Protein AF-A0A7J6UMV6-F1 (afdb_monomer_lite)

Organism: Perkinsus olseni (NCBI:txid32597)

Structure (mmCIF, N/CA/C/O backbone):
data_AF-A0A7J6UMV6-F1
#
_entry.id   AF-A0A7J6UMV6-F1
#
loop_
_atom_site.group_PDB
_atom_site.id
_atom_site.type_symbol
_atom_site.label_atom_id
_atom_site.label_alt_id
_atom_site.label_comp_id
_atom_site.label_asym_id
_atom_site.label_entity_id
_atom_site.label_seq_id
_atom_site.pdbx_PDB_ins_code
_atom_site.Cartn_x
_atom_site.Cartn_y
_atom_site.Cartn_z
_atom_site.occupancy
_atom_site.B_iso_or_equiv
_atom_site.auth_seq_id
_atom_site.auth_comp_id
_atom_site.auth_asym_id
_atom_site.auth_atom_id
_atom_site.pdbx_PDB_model_num
ATOM 1 N N . MET A 1 1 ? -22.355 -47.794 -8.811 1.00 40.78 1 MET A N 1
ATOM 2 C CA . MET A 1 1 ? -22.024 -46.741 -9.796 1.00 40.78 1 MET A CA 1
ATOM 3 C C . MET A 1 1 ? -21.455 -45.574 -9.012 1.00 40.78 1 MET A C 1
ATOM 5 O O . MET A 1 1 ? -22.206 -44.728 -8.553 1.00 40.78 1 MET A O 1
ATOM 9 N N . GLU A 1 2 ? -20.152 -45.614 -8.747 1.00 37.78 2 GLU A N 1
ATOM 10 C CA . GLU A 1 2 ? -19.447 -44.562 -8.011 1.00 37.78 2 GLU A CA 1
ATOM 11 C C . GLU A 1 2 ? -19.048 -43.451 -8.983 1.00 37.78 2 GLU A C 1
ATOM 13 O O . GLU A 1 2 ? -18.365 -43.684 -9.980 1.00 37.78 2 GLU A O 1
ATOM 18 N N . SER A 1 3 ? -19.522 -42.239 -8.708 1.00 43.94 3 SER A N 1
ATOM 19 C CA . SER A 1 3 ? -19.130 -41.023 -9.408 1.00 43.94 3 SER A CA 1
ATOM 20 C C . SER A 1 3 ? -17.757 -40.576 -8.905 1.00 43.94 3 SER A C 1
ATOM 22 O O . SER A 1 3 ? -17.639 -40.011 -7.817 1.00 43.94 3 SER A O 1
ATOM 24 N N . VAL A 1 4 ? -16.719 -40.835 -9.697 1.00 52.81 4 VAL A N 1
ATOM 25 C CA . VAL A 1 4 ? -15.360 -40.340 -9.458 1.00 52.81 4 VAL A CA 1
ATOM 26 C C . VAL A 1 4 ? -15.362 -38.818 -9.625 1.00 52.81 4 VAL A C 1
ATOM 28 O O . VAL A 1 4 ? -15.552 -38.311 -10.730 1.00 52.81 4 VAL A O 1
ATOM 31 N N . GLN A 1 5 ? -15.184 -38.079 -8.528 1.00 55.66 5 GLN A N 1
ATOM 32 C CA . GLN A 1 5 ? -14.974 -36.633 -8.584 1.00 55.66 5 GLN A CA 1
ATOM 33 C C . GLN A 1 5 ? -13.549 -36.329 -9.075 1.00 55.66 5 GLN A C 1
ATOM 35 O O . GLN A 1 5 ? -12.598 -36.908 -8.545 1.00 55.66 5 GLN A O 1
ATOM 40 N N . PRO A 1 6 ? -13.362 -35.433 -10.061 1.00 46.91 6 PRO A N 1
ATOM 41 C CA . PRO A 1 6 ? -12.033 -35.049 -10.507 1.00 46.91 6 PRO A CA 1
ATOM 42 C C . PRO A 1 6 ? -11.342 -34.172 -9.457 1.00 46.91 6 PRO A C 1
ATOM 44 O O . PRO A 1 6 ? -11.855 -33.144 -9.017 1.00 46.91 6 PRO A O 1
ATOM 47 N N . SER A 1 7 ? -10.151 -34.613 -9.070 1.00 47.59 7 SER A N 1
ATOM 48 C CA . SER A 1 7 ? -9.248 -34.017 -8.094 1.00 47.59 7 SER A CA 1
ATOM 49 C C . SER A 1 7 ? -8.928 -32.553 -8.423 1.00 47.59 7 SER A C 1
ATOM 51 O O . SER A 1 7 ? -8.510 -32.225 -9.534 1.00 47.59 7 SER A O 1
ATOM 53 N N . ALA A 1 8 ? -9.022 -31.680 -7.417 1.00 49.22 8 ALA A N 1
ATOM 54 C CA . ALA A 1 8 ? -8.750 -30.236 -7.480 1.00 49.22 8 ALA A CA 1
ATOM 55 C C . ALA A 1 8 ? -7.329 -29.842 -7.958 1.00 49.22 8 ALA A C 1
ATOM 57 O O . ALA A 1 8 ? -7.041 -28.665 -8.170 1.00 49.22 8 ALA A O 1
ATOM 58 N N . VAL A 1 9 ? -6.441 -30.815 -8.165 1.00 48.72 9 VAL A N 1
ATOM 59 C CA . VAL A 1 9 ? -5.042 -30.615 -8.571 1.00 48.72 9 VAL A CA 1
ATOM 60 C C . VAL A 1 9 ? -4.922 -30.131 -10.026 1.00 48.72 9 VAL A C 1
ATOM 62 O O . VAL A 1 9 ? -3.974 -29.429 -10.363 1.00 48.72 9 VAL A O 1
ATOM 65 N N . THR A 1 10 ? -5.900 -30.416 -10.891 1.00 44.38 10 T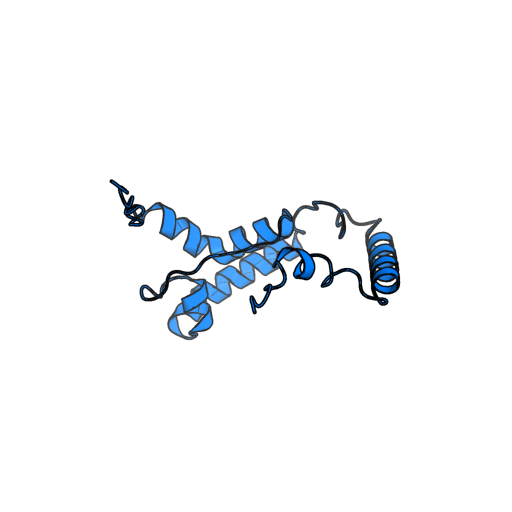HR A N 1
ATOM 66 C CA . THR A 1 10 ? -5.834 -30.048 -12.321 1.00 44.38 10 THR A CA 1
ATOM 67 C C . THR A 1 10 ? -6.254 -28.599 -12.610 1.00 44.38 10 THR A C 1
ATOM 69 O O . THR A 1 10 ? -5.912 -28.056 -13.657 1.00 44.38 10 THR A O 1
ATOM 72 N N . VAL A 1 11 ? -6.951 -27.923 -11.692 1.00 45.16 11 VAL A N 1
ATOM 73 C CA . VAL A 1 11 ? -7.468 -26.560 -11.940 1.00 45.16 11 VAL A CA 1
ATOM 74 C C . VAL A 1 11 ? -6.388 -25.485 -11.738 1.00 45.16 11 VAL A C 1
ATOM 76 O O . VAL A 1 11 ? -6.470 -24.396 -12.303 1.00 45.16 11 VAL A O 1
ATOM 79 N N . LEU A 1 12 ? -5.324 -25.800 -10.992 1.00 45.97 12 LEU A N 1
ATOM 80 C CA . LEU A 1 12 ? -4.280 -24.837 -10.629 1.00 45.97 12 LEU A CA 1
ATOM 81 C C . LEU A 1 12 ? -3.216 -24.620 -11.722 1.00 45.97 12 LEU A C 1
ATOM 83 O O . LEU A 1 12 ? -2.579 -23.570 -11.742 1.00 45.97 12 LEU A O 1
ATOM 87 N N . SER A 1 13 ? -3.045 -25.553 -12.665 1.00 45.31 13 SER A N 1
ATOM 88 C CA . SER A 1 13 ? -2.047 -25.430 -13.744 1.00 45.31 13 SER A CA 1
ATOM 89 C C . SER A 1 13 ? -2.556 -24.705 -14.999 1.00 45.31 13 SER A C 1
ATOM 91 O O . SER A 1 13 ? -1.752 -24.255 -15.816 1.00 45.31 13 SER A O 1
ATOM 93 N N . LEU A 1 14 ? -3.875 -24.535 -15.159 1.00 48.09 14 LEU A N 1
ATOM 94 C CA . LEU A 1 14 ? -4.483 -24.083 -16.421 1.00 48.09 14 LEU A CA 1
ATOM 95 C C . L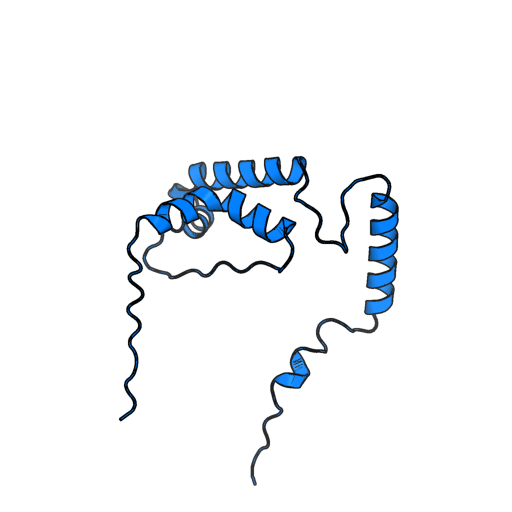EU A 1 14 ? -4.897 -22.603 -16.465 1.00 48.09 14 LEU A C 1
ATOM 97 O O . LEU A 1 14 ? -5.150 -22.081 -17.548 1.00 48.09 14 LEU A O 1
ATOM 101 N N . LEU A 1 15 ? -4.907 -21.883 -15.341 1.00 55.06 15 LEU A N 1
ATOM 102 C CA . LEU A 1 15 ? -5.269 -20.453 -15.331 1.00 55.06 15 LEU A CA 1
ATOM 103 C C . LEU A 1 15 ? -4.151 -19.529 -15.863 1.00 55.06 15 LEU A C 1
ATOM 105 O O . LEU A 1 15 ? -4.403 -18.366 -16.181 1.00 55.06 15 LEU A O 1
ATOM 109 N N . GLY A 1 16 ? -2.920 -20.039 -16.007 1.00 53.81 16 GLY A N 1
ATOM 110 C CA . GLY A 1 16 ? -1.748 -19.262 -16.434 1.00 53.81 16 GLY A CA 1
ATOM 111 C C . GLY A 1 16 ? -1.274 -19.505 -17.872 1.00 53.81 16 GLY A C 1
ATOM 112 O O . GLY A 1 16 ? -0.807 -18.566 -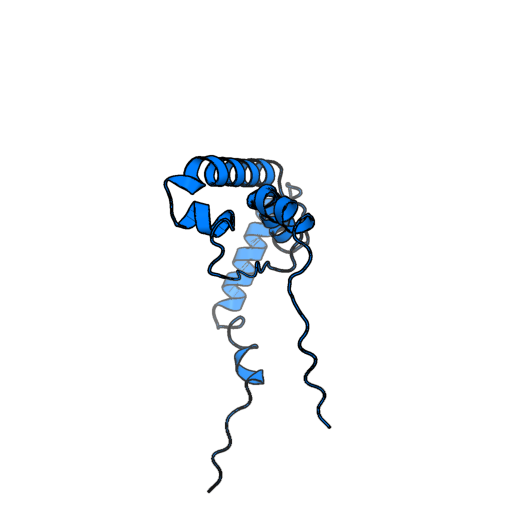18.515 1.00 53.81 16 GLY A O 1
ATOM 113 N N . PHE A 1 17 ? -1.427 -20.716 -18.413 1.00 56.84 17 PHE A N 1
ATOM 114 C CA . PHE A 1 17 ? -0.818 -21.147 -19.683 1.00 56.84 17 PHE A CA 1
ATOM 115 C C . PHE A 1 17 ? -1.850 -21.307 -20.814 1.00 56.84 17 PHE A C 1
ATOM 117 O O . PHE A 1 17 ? -2.031 -22.381 -21.377 1.00 56.84 17 PHE A O 1
ATOM 124 N N . GLY A 1 18 ? -2.554 -20.225 -21.152 1.00 68.94 18 GLY A N 1
ATOM 125 C CA . GLY A 1 18 ? -3.391 -20.176 -22.360 1.00 68.94 18 GLY A CA 1
ATOM 126 C C . GLY A 1 18 ? -2.571 -19.931 -23.641 1.00 68.94 18 GLY A C 1
ATOM 127 O O . GLY A 1 18 ? -1.401 -19.565 -23.556 1.00 68.94 18 GLY A O 1
ATOM 128 N N . PRO A 1 19 ? -3.173 -20.017 -24.842 1.00 70.25 19 PRO A N 1
ATOM 129 C CA . PRO A 1 19 ? -2.502 -19.702 -26.115 1.00 70.25 19 PRO A CA 1
ATOM 130 C C . PRO A 1 19 ? -1.989 -18.249 -26.209 1.00 70.25 19 PRO A C 1
ATOM 132 O O . PRO A 1 19 ? -1.121 -17.939 -27.019 1.00 70.25 19 PRO A O 1
ATOM 135 N N . SER A 1 20 ? -2.469 -17.355 -25.340 1.00 68.12 20 SER A N 1
ATOM 136 C CA . SER A 1 20 ? -1.966 -15.985 -25.176 1.00 68.12 20 SER A CA 1
ATOM 137 C C . SER A 1 20 ? -0.744 -15.870 -24.251 1.00 68.12 20 SER A C 1
ATOM 139 O O . SER A 1 20 ? -0.188 -14.783 -24.103 1.00 68.12 20 SER A O 1
ATOM 141 N N . PHE A 1 21 ? -0.303 -16.960 -23.615 1.00 71.75 21 PHE A N 1
ATOM 142 C CA . PHE A 1 21 ? 0.864 -16.992 -22.732 1.00 71.75 21 PHE A CA 1
ATOM 143 C C . PHE A 1 21 ? 2.159 -16.518 -23.410 1.00 71.75 21 PHE A C 1
ATOM 145 O O . PHE A 1 21 ? 2.754 -15.582 -22.876 1.00 71.75 21 PHE A O 1
ATOM 152 N N . PRO A 1 22 ? 2.578 -17.043 -24.581 1.00 77.38 22 PRO A N 1
ATOM 153 C CA . PRO A 1 22 ? 3.794 -16.564 -25.241 1.00 77.38 22 PRO A CA 1
ATOM 154 C C . PRO A 1 22 ? 3.701 -15.083 -25.633 1.00 77.38 22 PRO A C 1
ATOM 156 O O . PRO A 1 22 ? 4.665 -14.345 -25.465 1.00 77.38 22 PRO A O 1
ATOM 159 N N . VAL A 1 23 ? 2.525 -14.606 -26.056 1.00 79.56 23 VAL A N 1
ATOM 160 C CA . VAL A 1 23 ? 2.312 -13.187 -26.395 1.00 79.56 23 VAL A CA 1
ATOM 161 C C . VAL A 1 23 ? 2.445 -12.289 -25.160 1.00 79.56 23 VAL A C 1
ATOM 163 O O . VAL A 1 23 ? 3.068 -11.230 -25.225 1.00 79.56 23 VAL A O 1
ATOM 166 N N . ARG A 1 24 ? 1.896 -12.708 -24.013 1.00 73.19 24 ARG A N 1
ATOM 167 C CA . ARG A 1 24 ? 2.056 -11.988 -22.738 1.00 73.19 24 ARG A CA 1
ATOM 168 C C . ARG A 1 24 ? 3.499 -12.019 -22.249 1.00 73.19 24 ARG A C 1
ATOM 170 O O . ARG A 1 24 ? 3.973 -10.999 -21.769 1.00 73.19 24 ARG A O 1
ATOM 177 N N . LEU A 1 25 ? 4.186 -13.148 -22.404 1.00 76.44 25 LEU A N 1
ATOM 178 C CA . LEU A 1 25 ? 5.581 -13.302 -22.007 1.00 76.44 25 LEU A CA 1
ATOM 179 C C . LEU A 1 25 ? 6.479 -12.369 -22.822 1.00 76.44 25 LEU A C 1
ATOM 181 O O . LEU A 1 25 ? 7.201 -11.582 -22.228 1.00 76.44 25 LEU A O 1
ATOM 185 N N . VAL A 1 26 ? 6.334 -12.347 -24.151 1.00 78.94 26 VAL A N 1
ATOM 186 C CA . VAL A 1 26 ? 7.069 -11.416 -25.024 1.00 78.94 26 VAL A CA 1
ATOM 187 C C . VAL A 1 26 ? 6.743 -9.959 -24.686 1.00 78.94 26 VAL A C 1
ATOM 189 O O . VAL A 1 26 ? 7.652 -9.147 -24.547 1.00 78.94 26 VAL A O 1
ATOM 192 N N . LYS A 1 27 ? 5.465 -9.612 -24.485 1.00 77.88 27 LYS A N 1
ATOM 193 C CA . LYS A 1 27 ? 5.067 -8.244 -24.111 1.00 77.88 27 LYS A CA 1
ATOM 194 C C . LYS A 1 27 ? 5.657 -7.813 -22.764 1.00 77.88 27 LYS A C 1
ATOM 196 O O . LYS A 1 27 ? 6.055 -6.661 -22.621 1.00 77.88 27 LYS A O 1
ATOM 201 N N . CYS A 1 28 ? 5.713 -8.714 -21.787 1.00 70.06 28 CYS A N 1
ATOM 202 C CA . CYS A 1 28 ? 6.345 -8.445 -20.499 1.00 70.06 28 CYS A CA 1
ATOM 203 C C . CYS A 1 28 ? 7.872 -8.350 -20.621 1.00 70.06 28 CYS A C 1
ATOM 205 O O . CYS A 1 28 ? 8.449 -7.463 -20.007 1.00 70.06 28 CYS A O 1
ATOM 207 N N . SER A 1 29 ? 8.522 -9.171 -21.452 1.00 76.12 29 SER A N 1
ATOM 208 C CA . SER A 1 29 ? 9.964 -9.067 -21.721 1.00 76.12 29 SER A CA 1
ATOM 209 C C . SER A 1 29 ? 10.345 -7.755 -22.411 1.00 76.12 29 SER A C 1
ATOM 211 O O . SER A 1 29 ? 11.369 -7.173 -22.074 1.00 76.12 29 SER A O 1
ATOM 213 N N . VAL A 1 30 ? 9.519 -7.252 -23.335 1.00 77.75 30 VAL A N 1
ATOM 214 C CA . VAL A 1 30 ? 9.733 -5.932 -23.958 1.00 77.75 30 VAL A CA 1
ATOM 215 C C . VAL A 1 30 ? 9.594 -4.815 -22.924 1.00 77.75 30 VAL A C 1
ATOM 217 O O . VAL A 1 30 ? 10.454 -3.946 -22.855 1.00 77.75 30 VAL A O 1
ATOM 220 N N . LYS A 1 31 ? 8.570 -4.871 -22.064 1.00 71.44 31 LYS A N 1
ATOM 221 C CA . LYS A 1 31 ? 8.409 -3.904 -20.966 1.00 71.44 31 LYS A CA 1
ATOM 222 C C . LYS A 1 31 ? 9.549 -3.951 -19.949 1.00 71.44 31 LYS A C 1
ATOM 224 O O . LYS A 1 31 ? 9.935 -2.917 -19.425 1.00 71.44 31 LYS A O 1
ATOM 229 N N . GLU A 1 32 ? 10.094 -5.133 -19.680 1.00 71.88 32 GLU A N 1
ATOM 230 C CA . GLU A 1 32 ? 11.283 -5.282 -18.836 1.00 71.88 32 GLU A CA 1
ATOM 231 C C . GLU A 1 32 ? 12.515 -4.645 -19.487 1.00 71.88 32 GLU A C 1
ATOM 233 O O . GLU A 1 32 ? 13.294 -3.975 -18.820 1.00 71.88 32 GLU A O 1
ATOM 238 N N . ALA A 1 33 ? 12.674 -4.801 -20.803 1.00 70.69 33 ALA A N 1
ATOM 239 C CA . ALA A 1 33 ? 13.766 -4.177 -21.543 1.00 70.69 33 ALA A CA 1
ATOM 240 C C . ALA A 1 33 ? 13.658 -2.640 -21.580 1.00 70.69 33 ALA A C 1
ATOM 242 O O . ALA A 1 33 ? 14.679 -1.956 -21.577 1.00 70.69 33 ALA A O 1
ATOM 243 N N . GLU A 1 34 ? 12.445 -2.084 -21.565 1.00 70.56 34 GLU A N 1
ATOM 244 C CA . GLU A 1 34 ? 12.216 -0.638 -21.406 1.00 70.56 34 GLU A CA 1
ATOM 245 C C . GLU A 1 34 ? 12.590 -0.135 -20.002 1.00 70.56 34 GLU A C 1
ATOM 247 O O . GLU A 1 34 ? 12.973 1.023 -19.847 1.00 70.56 34 GLU A O 1
ATOM 252 N N . LEU A 1 35 ? 12.519 -1.011 -18.995 1.00 64.88 35 LEU A N 1
ATOM 253 C CA . LEU A 1 35 ? 12.877 -0.732 -17.603 1.00 64.88 35 LEU A CA 1
ATOM 254 C C . LEU A 1 35 ? 14.333 -1.080 -17.263 1.00 64.88 35 LEU A C 1
ATOM 256 O O . LEU A 1 35 ? 14.785 -0.772 -16.168 1.00 64.88 35 LEU A O 1
ATOM 260 N N . LEU A 1 36 ? 15.101 -1.633 -18.205 1.00 63.66 36 LEU A N 1
ATOM 261 C CA . LEU A 1 36 ? 16.523 -1.965 -18.052 1.00 63.66 36 LEU A CA 1
ATOM 262 C C . LEU A 1 36 ? 17.420 -0.782 -17.601 1.00 63.66 36 LEU A C 1
ATOM 264 O O . LEU A 1 36 ? 18.369 -1.030 -16.857 1.00 63.66 36 LEU A O 1
ATOM 268 N N . PRO A 1 37 ? 17.165 0.495 -17.974 1.00 65.69 37 PRO A N 1
ATOM 269 C CA . PRO A 1 37 ? 17.919 1.630 -17.429 1.00 65.69 37 PRO A CA 1
ATOM 270 C C . PRO A 1 37 ? 17.469 2.070 -16.023 1.00 65.69 37 PRO A C 1
ATOM 272 O O . PRO A 1 37 ? 18.118 2.922 -15.417 1.00 65.69 37 PRO A O 1
ATOM 275 N N . THR A 1 38 ? 16.376 1.516 -15.495 1.00 59.34 38 THR A N 1
ATOM 276 C CA . THR A 1 38 ? 15.864 1.769 -14.141 1.00 59.34 38 THR A CA 1
ATOM 277 C C . THR A 1 38 ? 16.089 0.552 -13.238 1.00 59.34 38 THR A C 1
ATOM 279 O O . THR A 1 38 ? 16.140 -0.579 -13.698 1.00 59.34 38 THR A O 1
ATOM 282 N N . ALA A 1 39 ? 16.215 0.747 -11.923 1.00 56.66 39 ALA A N 1
ATOM 283 C CA . ALA A 1 39 ? 16.396 -0.361 -10.970 1.00 56.66 39 ALA A CA 1
ATOM 284 C C . ALA A 1 39 ? 15.116 -1.205 -10.744 1.00 56.66 39 ALA A C 1
ATOM 286 O O . ALA A 1 39 ? 15.078 -2.073 -9.868 1.00 56.66 39 ALA A O 1
ATOM 287 N N . ASP A 1 40 ? 14.067 -0.940 -11.522 1.00 53.09 40 ASP A N 1
ATOM 288 C CA . ASP A 1 40 ? 12.748 -1.535 -11.391 1.00 53.09 40 ASP A CA 1
ATOM 289 C C . ASP A 1 40 ? 12.629 -2.734 -12.337 1.00 53.09 40 ASP A C 1
ATOM 291 O O . ASP A 1 40 ? 12.550 -2.592 -13.550 1.00 53.09 40 ASP A O 1
ATOM 295 N N . SER A 1 41 ? 12.604 -3.938 -11.770 1.00 55.94 41 SER A N 1
ATOM 296 C CA . SER A 1 41 ? 12.367 -5.183 -12.507 1.00 55.94 41 SER A CA 1
ATOM 297 C C . SER A 1 41 ? 10.942 -5.688 -12.256 1.00 55.94 41 SER A C 1
ATOM 299 O O . SER A 1 41 ? 10.497 -5.770 -11.105 1.00 55.94 41 SER A O 1
ATOM 301 N N . LEU A 1 42 ? 10.213 -6.049 -13.317 1.00 57.00 42 LEU A N 1
ATOM 302 C CA . LEU A 1 42 ? 8.911 -6.725 -13.246 1.00 57.00 42 LEU A CA 1
ATOM 303 C C . LEU A 1 42 ? 9.066 -8.196 -12.842 1.00 57.00 42 LEU A C 1
ATOM 305 O O . LEU A 1 42 ? 8.175 -8.738 -12.179 1.00 57.00 42 LEU A O 1
ATOM 309 N N . TYR A 1 43 ? 10.180 -8.829 -13.220 1.00 54.03 43 TYR A N 1
ATOM 310 C CA . TYR A 1 43 ? 10.434 -10.261 -13.024 1.00 54.03 43 TYR A CA 1
ATOM 311 C C . TYR A 1 43 ? 11.176 -10.590 -11.730 1.00 54.03 43 TYR A C 1
ATOM 313 O O . TYR A 1 43 ? 10.957 -11.655 -11.154 1.00 54.03 43 TYR A O 1
ATOM 321 N N . TRP A 1 44 ? 12.044 -9.695 -11.272 1.00 56.09 44 TRP A N 1
ATOM 322 C CA . TRP A 1 44 ? 12.862 -9.896 -10.086 1.00 56.09 44 TRP A CA 1
ATOM 323 C C . TRP A 1 44 ? 12.181 -9.304 -8.851 1.00 56.09 44 TRP A C 1
ATOM 325 O O . TRP A 1 44 ? 11.297 -8.448 -8.957 1.00 56.09 44 TRP A O 1
ATOM 335 N N . ASP A 1 45 ? 12.582 -9.775 -7.671 1.00 68.06 45 ASP A N 1
ATOM 336 C CA . ASP A 1 45 ? 12.160 -9.256 -6.367 1.00 68.06 45 ASP A CA 1
ATOM 337 C C . ASP A 1 45 ? 12.709 -7.831 -6.157 1.00 68.06 45 ASP A C 1
ATOM 339 O O . ASP A 1 45 ? 13.641 -7.596 -5.390 1.00 68.06 45 ASP A O 1
ATOM 343 N N . SER A 1 46 ? 12.191 -6.881 -6.933 1.00 73.50 46 SER A N 1
ATOM 344 C CA . SER A 1 46 ? 12.553 -5.472 -6.886 1.00 73.50 46 SER A CA 1
ATOM 345 C C . SER A 1 46 ? 11.979 -4.818 -5.625 1.00 73.50 46 SER A C 1
ATOM 347 O O . SER A 1 46 ? 10.858 -5.146 -5.200 1.00 73.50 46 SER A O 1
ATOM 349 N N . PRO A 1 47 ? 12.734 -3.901 -4.993 1.00 80.38 47 PRO A N 1
ATOM 350 C CA . PRO A 1 47 ? 12.200 -3.082 -3.916 1.00 80.38 47 PRO A CA 1
ATOM 351 C C . PRO A 1 47 ? 11.062 -2.195 -4.440 1.00 80.38 47 PRO A C 1
ATOM 353 O O . PRO A 1 47 ? 10.929 -1.955 -5.637 1.00 80.38 47 PRO A O 1
ATOM 356 N N . ILE A 1 48 ? 10.219 -1.707 -3.531 1.00 83.38 48 ILE A N 1
ATOM 357 C CA . ILE A 1 48 ? 9.209 -0.705 -3.877 1.00 83.38 48 ILE A CA 1
ATOM 358 C C . ILE A 1 48 ? 9.901 0.576 -4.375 1.00 83.38 48 ILE A C 1
ATOM 360 O O . ILE A 1 48 ? 10.874 1.032 -3.771 1.00 83.38 48 ILE A O 1
ATOM 364 N N . SER A 1 49 ? 9.404 1.156 -5.467 1.00 86.94 49 SER A N 1
ATOM 365 C CA . SER A 1 49 ? 9.943 2.411 -5.993 1.00 86.94 49 SER A CA 1
ATOM 366 C C . SER A 1 49 ? 9.635 3.585 -5.045 1.00 86.94 49 SER A C 1
ATOM 368 O O . SER A 1 49 ? 8.647 3.533 -4.301 1.00 86.94 49 SER A O 1
ATOM 370 N N . PRO A 1 50 ? 10.423 4.678 -5.067 1.00 87.75 50 PRO A N 1
ATOM 371 C CA . PRO A 1 50 ? 10.146 5.868 -4.258 1.00 87.75 50 PRO A CA 1
ATOM 372 C C . PRO A 1 50 ? 8.735 6.434 -4.481 1.00 87.75 50 PRO A C 1
ATOM 374 O O . PRO A 1 50 ? 8.055 6.816 -3.527 1.00 87.75 50 PRO A O 1
ATOM 377 N N . ASP A 1 51 ? 8.256 6.410 -5.725 1.00 89.69 51 ASP A N 1
ATOM 378 C CA . ASP A 1 51 ? 6.891 6.820 -6.065 1.00 89.69 51 ASP A CA 1
ATOM 379 C C . ASP A 1 51 ? 5.849 5.862 -5.479 1.00 89.69 51 ASP A C 1
ATOM 381 O O . ASP A 1 51 ? 4.824 6.303 -4.956 1.00 89.69 51 ASP A O 1
ATOM 385 N N . GLY A 1 52 ? 6.122 4.554 -5.497 1.00 87.44 52 GLY A N 1
ATOM 386 C CA . GLY A 1 52 ? 5.275 3.544 -4.864 1.00 87.44 52 GLY A CA 1
ATOM 387 C C . GLY A 1 52 ? 5.152 3.747 -3.352 1.00 87.44 52 GLY A C 1
ATOM 388 O O . GLY A 1 52 ? 4.063 3.585 -2.794 1.00 87.44 52 GLY A O 1
ATOM 389 N N . ILE A 1 53 ? 6.230 4.177 -2.688 1.00 92.06 53 ILE A N 1
ATOM 390 C CA . ILE A 1 53 ? 6.199 4.557 -1.267 1.00 92.06 53 ILE A CA 1
ATOM 391 C C . ILE A 1 53 ? 5.259 5.748 -1.069 1.00 92.06 53 ILE A C 1
ATOM 393 O O . ILE A 1 53 ? 4.364 5.682 -0.227 1.00 92.06 53 ILE A O 1
ATOM 397 N N . GLN A 1 54 ? 5.403 6.813 -1.866 1.00 94.94 54 GLN A N 1
ATOM 398 C CA . GLN A 1 54 ? 4.530 7.987 -1.756 1.00 94.94 54 GLN A CA 1
ATOM 399 C C . GLN A 1 54 ? 3.060 7.647 -2.016 1.00 94.94 54 GLN A C 1
ATOM 401 O O . GLN A 1 54 ? 2.185 8.121 -1.295 1.00 94.94 54 GLN A O 1
ATOM 406 N N . GLN A 1 55 ? 2.770 6.816 -3.017 1.00 94.19 55 GLN A N 1
ATOM 407 C CA . GLN A 1 55 ? 1.410 6.357 -3.303 1.00 94.19 55 GLN A CA 1
ATOM 408 C C . GLN A 1 55 ? 0.829 5.551 -2.136 1.00 94.19 55 GLN A C 1
ATOM 410 O O . GLN A 1 55 ? -0.318 5.773 -1.750 1.00 94.19 55 GLN A O 1
ATOM 415 N N . SER A 1 56 ? 1.631 4.671 -1.531 1.00 93.94 56 SER A N 1
ATOM 416 C CA . SER A 1 56 ? 1.217 3.868 -0.374 1.00 93.94 56 SER A CA 1
ATOM 417 C C . SER A 1 56 ? 0.944 4.741 0.856 1.00 93.94 56 SER A C 1
ATOM 419 O O . SER A 1 56 ? -0.034 4.518 1.565 1.00 93.94 56 SER A O 1
ATOM 421 N N . LEU A 1 57 ? 1.754 5.782 1.080 1.00 95.00 57 LEU A N 1
ATOM 422 C CA . LEU A 1 57 ? 1.525 6.767 2.143 1.00 95.00 57 LEU A CA 1
ATOM 423 C C . LEU A 1 57 ? 0.263 7.602 1.898 1.00 95.00 57 LEU A C 1
ATOM 425 O O . LEU A 1 57 ? -0.511 7.822 2.823 1.00 95.00 57 LEU A O 1
ATOM 429 N N . ARG A 1 58 ? 0.007 8.024 0.654 1.00 95.38 58 ARG A N 1
ATOM 430 C CA . ARG A 1 58 ? -1.239 8.729 0.304 1.00 95.38 58 ARG A CA 1
ATOM 431 C C . ARG A 1 58 ? -2.464 7.859 0.557 1.00 95.38 58 ARG A C 1
ATOM 433 O O . ARG A 1 58 ? -3.473 8.365 1.035 1.00 95.38 58 ARG A O 1
ATOM 440 N N . LEU A 1 59 ? -2.372 6.562 0.258 1.00 94.12 59 LEU A N 1
ATOM 441 C CA . LEU A 1 59 ? -3.437 5.610 0.554 1.00 94.12 59 LEU A CA 1
ATOM 442 C C . LEU A 1 59 ? -3.676 5.490 2.065 1.00 94.12 59 LEU A C 1
ATOM 444 O O . LEU A 1 59 ? -4.825 5.547 2.490 1.00 94.12 59 LEU A O 1
ATOM 448 N N . LEU A 1 60 ? -2.613 5.394 2.870 1.00 94.00 60 LEU A N 1
ATOM 449 C CA . LEU A 1 60 ? -2.709 5.388 4.333 1.00 94.00 60 LEU A CA 1
ATOM 450 C C . LEU A 1 60 ? -3.425 6.643 4.862 1.00 94.00 60 LEU A C 1
ATOM 452 O O . LEU A 1 60 ? -4.388 6.526 5.618 1.00 94.00 60 LEU A O 1
ATOM 456 N N . SER A 1 61 ? -2.992 7.835 4.435 1.00 94.56 61 SER A N 1
ATOM 457 C CA . SER A 1 61 ? -3.628 9.101 4.827 1.00 94.56 61 SER A CA 1
ATOM 458 C C . SER A 1 61 ? -5.098 9.143 4.418 1.00 94.56 61 SER A C 1
ATOM 460 O O . SER A 1 61 ? -5.957 9.481 5.229 1.00 94.56 61 SER A O 1
ATOM 462 N N . TRP A 1 62 ? -5.408 8.716 3.191 1.00 95.31 62 TRP A N 1
ATOM 463 C CA . TRP A 1 62 ? -6.782 8.659 2.704 1.00 95.31 62 TRP A CA 1
ATOM 464 C C . TRP A 1 62 ? -7.660 7.722 3.545 1.00 95.31 62 TRP A C 1
ATOM 466 O O . TRP A 1 62 ? -8.800 8.078 3.848 1.00 95.31 62 TRP A O 1
ATOM 476 N N . ILE A 1 63 ? -7.149 6.552 3.950 1.00 93.50 63 ILE A N 1
ATOM 477 C CA . ILE A 1 63 ? -7.878 5.611 4.814 1.00 93.50 63 ILE A CA 1
ATOM 478 C C . ILE A 1 63 ? -8.198 6.264 6.164 1.00 93.50 63 ILE A C 1
ATOM 480 O O . ILE A 1 63 ? -9.350 6.226 6.598 1.00 93.50 63 ILE A O 1
ATOM 484 N N . GLU A 1 64 ? -7.215 6.896 6.809 1.00 91.62 64 GLU A N 1
ATOM 485 C CA . GLU A 1 64 ? -7.399 7.528 8.124 1.00 91.62 64 GLU A CA 1
ATOM 486 C C . GLU A 1 64 ? -8.368 8.718 8.086 1.00 91.62 64 GLU A C 1
ATOM 488 O O . GLU A 1 64 ? -9.199 8.864 8.985 1.00 91.62 64 GLU A O 1
ATOM 493 N N . GLU A 1 65 ? -8.323 9.531 7.030 1.00 93.94 65 GLU A N 1
ATOM 494 C CA . GLU A 1 65 ? -9.240 10.659 6.839 1.00 93.94 65 GLU A CA 1
ATOM 495 C C . GLU A 1 65 ? -10.679 10.200 6.557 1.00 93.94 65 GLU A C 1
ATOM 497 O O . GLU A 1 65 ? -11.641 10.827 7.006 1.00 93.94 65 GLU A O 1
ATOM 502 N N . ASN A 1 66 ? -10.848 9.089 5.832 1.00 94.06 66 ASN A N 1
ATOM 503 C CA . ASN A 1 66 ? -12.152 8.655 5.325 1.00 94.06 66 ASN A CA 1
ATOM 504 C C . ASN A 1 66 ? -12.785 7.493 6.103 1.00 94.06 66 ASN A C 1
ATOM 506 O O . ASN A 1 66 ? -13.887 7.067 5.757 1.00 94.06 66 ASN A O 1
ATOM 510 N N . LYS A 1 67 ? -12.165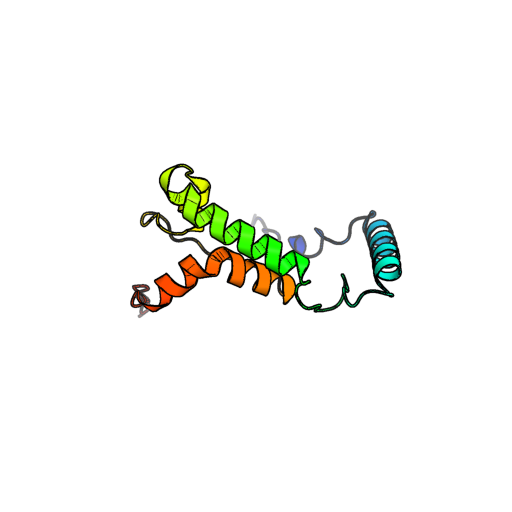 6.982 7.173 1.00 88.88 67 LYS A N 1
ATOM 511 C CA . LYS A 1 67 ? -12.704 5.856 7.969 1.00 88.88 67 LYS A CA 1
ATOM 512 C C . LYS A 1 67 ? -14.114 6.094 8.530 1.00 88.88 67 LYS A C 1
ATOM 514 O O . LYS A 1 67 ? -14.916 5.166 8.667 1.00 88.88 67 LYS A O 1
ATOM 519 N N . ASN A 1 68 ? -14.451 7.351 8.819 1.00 89.31 68 ASN A N 1
ATOM 520 C CA . ASN A 1 68 ? -15.760 7.721 9.357 1.00 89.31 68 ASN A CA 1
ATOM 521 C C . ASN A 1 68 ? -16.812 7.917 8.257 1.00 89.31 68 ASN A C 1
ATOM 523 O O . ASN A 1 68 ? -17.973 7.576 8.472 1.00 89.31 68 ASN A O 1
ATOM 527 N N . SER A 1 69 ? -16.408 8.417 7.087 1.00 92.06 69 SER A N 1
ATOM 528 C CA . SER A 1 69 ? -17.297 8.771 5.975 1.00 92.06 69 SER A CA 1
ATOM 529 C C . SER A 1 69 ? -17.517 7.631 4.976 1.00 92.06 69 SER A C 1
ATOM 531 O O . SER A 1 69 ? -18.573 7.563 4.350 1.00 92.06 69 SER A O 1
ATOM 533 N N . ASN A 1 70 ? -16.546 6.726 4.819 1.00 90.75 70 ASN A N 1
ATOM 534 C CA . ASN A 1 70 ? -16.547 5.695 3.788 1.00 90.75 70 ASN A CA 1
ATOM 535 C C . ASN A 1 70 ? -16.448 4.285 4.391 1.00 90.75 70 ASN A C 1
ATOM 537 O O . ASN A 1 70 ? -15.491 3.946 5.089 1.00 90.75 70 ASN A O 1
ATOM 541 N N . LYS A 1 71 ? -17.417 3.426 4.047 1.00 88.19 71 LYS A N 1
ATOM 542 C CA . LYS A 1 71 ? -17.459 2.018 4.471 1.00 88.19 71 LYS A CA 1
ATOM 543 C C . LYS A 1 71 ? -16.192 1.247 4.080 1.00 88.19 71 LYS A C 1
ATOM 545 O O . LYS A 1 71 ? -15.703 0.446 4.869 1.00 88.19 71 LYS A O 1
ATOM 550 N N . TYR A 1 72 ? -15.645 1.487 2.888 1.00 88.00 72 TYR A N 1
ATOM 551 C CA . TYR A 1 72 ? -14.450 0.786 2.410 1.00 88.00 72 TYR A CA 1
ATOM 552 C C . TYR A 1 72 ? -13.195 1.210 3.170 1.00 88.00 72 TYR A C 1
ATOM 554 O O . TYR A 1 72 ? -12.378 0.361 3.514 1.00 88.00 72 TYR A O 1
ATOM 562 N N . ALA A 1 73 ? -13.063 2.501 3.482 1.00 88.81 73 ALA A N 1
ATOM 563 C CA . ALA A 1 73 ? -11.961 2.991 4.304 1.00 88.81 73 ALA A CA 1
ATOM 564 C C . ALA A 1 73 ? -12.029 2.388 5.715 1.00 88.81 73 ALA A C 1
ATOM 566 O O . ALA A 1 73 ? -11.017 1.921 6.224 1.00 88.81 73 ALA A O 1
ATOM 567 N N . ARG A 1 74 ? -13.230 2.294 6.302 1.00 87.44 74 ARG A N 1
ATOM 568 C CA . ARG A 1 74 ? -13.448 1.638 7.602 1.00 87.44 74 ARG A CA 1
ATOM 569 C C . ARG A 1 74 ? -13.067 0.156 7.596 1.00 87.44 74 ARG A C 1
ATOM 571 O O . ARG A 1 74 ? -12.402 -0.312 8.516 1.00 87.44 74 ARG A O 1
ATOM 578 N N . LEU A 1 75 ? -13.450 -0.566 6.541 1.00 86.81 75 LEU A N 1
ATOM 579 C CA . LEU A 1 75 ? -13.108 -1.980 6.367 1.00 86.81 75 LEU A CA 1
ATOM 580 C C . LEU A 1 75 ? -11.588 -2.183 6.255 1.00 86.81 75 LEU A C 1
ATOM 582 O O . LEU A 1 75 ? -11.029 -3.086 6.877 1.00 86.81 75 LEU A O 1
ATOM 586 N N . LEU A 1 76 ? -10.910 -1.327 5.485 1.00 88.00 76 LEU A N 1
ATOM 587 C CA . LEU A 1 76 ? -9.453 -1.365 5.343 1.00 88.00 76 LEU A CA 1
ATOM 588 C C . LEU A 1 76 ? -8.740 -0.991 6.650 1.00 88.00 76 LEU A C 1
ATOM 590 O O . LEU A 1 76 ? -7.772 -1.659 7.014 1.00 88.00 76 LEU A O 1
ATOM 594 N N . ALA A 1 77 ? -9.258 -0.004 7.387 1.00 87.19 77 ALA A N 1
ATOM 595 C CA . ALA A 1 77 ? -8.764 0.384 8.709 1.00 87.19 77 ALA A CA 1
ATOM 596 C C . ALA A 1 77 ? -8.937 -0.726 9.762 1.00 87.19 77 ALA A C 1
ATOM 598 O O . ALA A 1 77 ? -8.180 -0.774 10.727 1.00 87.19 77 ALA A O 1
ATOM 599 N N . GLY A 1 78 ? -9.873 -1.658 9.551 1.00 83.62 78 GLY A N 1
ATOM 600 C CA . GLY A 1 78 ? -10.130 -2.760 10.479 1.00 83.62 78 GLY A CA 1
ATOM 601 C C . GLY A 1 78 ? -10.903 -2.339 11.728 1.00 83.62 78 GLY A C 1
ATOM 602 O O . GLY A 1 78 ? -10.873 -3.057 12.719 1.00 83.62 78 GLY A O 1
ATOM 603 N N . ASP A 1 79 ? -11.600 -1.201 11.678 1.00 81.94 79 ASP A N 1
ATOM 604 C CA . ASP A 1 79 ? -12.443 -0.715 12.782 1.00 81.94 79 ASP A CA 1
ATOM 605 C C . ASP A 1 79 ? -13.782 -1.482 12.875 1.00 81.94 79 ASP A C 1
ATOM 607 O O . ASP A 1 79 ? -14.557 -1.291 13.811 1.00 81.94 79 ASP A O 1
ATOM 611 N N . ASP A 1 80 ? -14.069 -2.347 11.899 1.00 76.56 80 ASP A N 1
ATOM 612 C CA . ASP A 1 80 ? -15.247 -3.210 11.884 1.00 76.56 80 ASP A CA 1
ATOM 613 C C . ASP A 1 80 ? -14.980 -4.495 12.688 1.00 76.56 80 ASP A C 1
ATOM 615 O O . ASP A 1 80 ? -14.295 -5.409 12.226 1.00 76.56 80 ASP A O 1
ATOM 619 N N . GLN A 1 81 ? -15.490 -4.542 13.922 1.00 68.81 81 GLN A N 1
ATOM 620 C CA . GLN A 1 81 ? -15.306 -5.659 14.862 1.00 68.81 81 GLN A CA 1
ATOM 621 C C . GLN A 1 81 ? -16.140 -6.897 14.495 1.00 68.81 81 GLN A C 1
ATOM 623 O O . GLN A 1 81 ? -15.909 -7.977 15.036 1.00 68.81 81 GLN A O 1
ATOM 628 N N . GLU A 1 82 ? -17.109 -6.766 13.586 1.00 69.06 82 GLU A N 1
ATOM 629 C CA . GLU A 1 82 ? -18.022 -7.860 13.236 1.00 69.06 82 GLU A CA 1
ATOM 630 C C . GLU A 1 82 ? -17.378 -8.890 12.295 1.00 69.06 82 GLU A C 1
ATOM 632 O O . GLU A 1 82 ? -17.871 -10.014 12.158 1.00 69.06 82 GLU A O 1
ATOM 637 N N . HIS A 1 83 ? -16.261 -8.539 11.648 1.00 71.00 83 HIS A N 1
ATOM 638 C CA . HIS A 1 83 ? -15.673 -9.350 10.589 1.00 71.00 83 HIS A CA 1
ATOM 639 C C . HIS A 1 83 ? -14.161 -9.527 10.730 1.00 71.00 83 HIS A C 1
ATOM 641 O O . HIS A 1 83 ? -13.370 -8.589 10.631 1.00 71.00 83 HIS A O 1
ATOM 647 N N . THR A 1 84 ? -13.728 -10.783 10.847 1.00 75.44 84 THR A N 1
ATOM 648 C CA . THR A 1 84 ? -12.320 -11.143 10.676 1.00 75.44 84 THR A CA 1
ATOM 649 C C . THR A 1 84 ? -11.938 -10.968 9.209 1.00 75.44 84 THR A C 1
ATOM 651 O O . THR A 1 84 ? -12.544 -11.568 8.323 1.00 75.44 84 THR A O 1
ATOM 654 N N . SER A 1 85 ? -10.918 -10.158 8.935 1.00 77.25 85 SER A N 1
ATOM 655 C CA . SER A 1 85 ? -10.379 -9.991 7.582 1.00 77.25 85 SER A CA 1
ATOM 656 C C . SER A 1 85 ? -8.934 -10.461 7.515 1.00 77.25 85 SER A C 1
ATOM 658 O O . SER A 1 85 ? -8.116 -10.130 8.372 1.00 77.25 85 SER A O 1
ATOM 660 N N . VAL A 1 86 ? -8.635 -11.238 6.476 1.00 82.12 86 VAL A N 1
ATOM 661 C CA . VAL A 1 86 ? -7.301 -11.762 6.183 1.00 82.12 86 VAL A CA 1
ATOM 662 C C . VAL A 1 86 ? -6.699 -10.927 5.062 1.00 82.12 86 VAL A C 1
ATOM 664 O O . VAL A 1 86 ? -7.315 -10.754 4.011 1.00 82.12 86 VAL A O 1
ATOM 667 N N . MET A 1 87 ? -5.493 -10.412 5.281 1.00 81.69 87 MET A N 1
ATOM 668 C CA . MET A 1 87 ? -4.722 -9.762 4.226 1.00 81.69 87 MET A CA 1
ATOM 669 C C . MET A 1 87 ? -3.908 -10.818 3.485 1.00 81.69 87 MET A C 1
ATOM 671 O O . MET A 1 87 ? -3.167 -11.581 4.100 1.00 81.69 87 MET A O 1
ATOM 675 N N . ALA A 1 88 ? -4.030 -10.843 2.163 1.00 84.62 88 ALA A N 1
ATOM 676 C CA . ALA A 1 88 ? -3.230 -11.696 1.297 1.00 84.62 88 ALA A CA 1
ATOM 677 C C . ALA A 1 88 ? -2.422 -10.822 0.337 1.00 84.62 88 ALA A C 1
ATOM 679 O O . ALA A 1 88 ? -2.926 -9.832 -0.193 1.00 84.62 88 ALA A O 1
ATOM 680 N N . SER A 1 89 ? -1.169 -11.197 0.103 1.00 88.44 89 SER A N 1
ATOM 681 C CA . SER A 1 89 ? -0.300 -10.538 -0.868 1.00 88.44 89 SER A CA 1
ATOM 682 C C . SER A 1 89 ? 0.418 -11.580 -1.717 1.00 88.44 89 SER A C 1
ATOM 684 O O . SER A 1 89 ? 0.607 -12.725 -1.304 1.00 88.44 89 SER A O 1
ATOM 686 N N . SER A 1 90 ? 0.803 -11.194 -2.932 1.00 84.44 90 SER A N 1
ATOM 687 C CA . SER A 1 90 ? 1.749 -11.980 -3.722 1.00 84.44 90 SER A CA 1
ATOM 688 C C . SER A 1 90 ? 3.108 -12.018 -3.022 1.00 84.44 90 SER A C 1
ATOM 690 O O . SER A 1 90 ? 3.482 -11.033 -2.388 1.00 84.44 90 SER A O 1
ATOM 692 N N . ASN A 1 91 ? 3.886 -13.084 -3.228 1.00 84.06 91 ASN A N 1
ATOM 693 C CA . ASN A 1 91 ? 5.238 -13.253 -2.675 1.00 84.06 91 ASN A CA 1
ATOM 694 C C . ASN A 1 91 ? 6.303 -12.353 -3.349 1.00 84.06 91 ASN A C 1
ATOM 696 O O . ASN A 1 91 ? 7.365 -12.809 -3.756 1.00 84.06 91 ASN A O 1
ATOM 700 N N . LEU A 1 92 ? 5.982 -11.079 -3.546 1.00 84.62 92 LEU A N 1
ATOM 701 C CA . LEU A 1 92 ? 6.858 -10.065 -4.114 1.00 84.62 92 LEU A CA 1
ATOM 702 C C . LEU A 1 92 ? 7.104 -9.026 -3.029 1.00 84.62 92 LEU A C 1
ATOM 704 O O . LEU A 1 92 ? 6.139 -8.495 -2.472 1.00 84.62 92 LEU A O 1
ATOM 708 N N . ARG A 1 93 ? 8.366 -8.680 -2.762 1.00 83.56 93 ARG A N 1
ATOM 709 C CA . ARG A 1 93 ? 8.723 -7.720 -1.710 1.00 83.56 93 ARG A CA 1
ATOM 710 C C . ARG A 1 93 ? 8.012 -6.391 -1.895 1.00 83.56 93 ARG A C 1
ATOM 712 O O . ARG A 1 93 ? 7.457 -5.879 -0.935 1.00 83.56 93 ARG A O 1
ATOM 719 N N . ARG A 1 94 ? 7.910 -5.891 -3.130 1.00 88.25 94 ARG A N 1
ATOM 720 C CA . ARG A 1 94 ? 7.127 -4.685 -3.449 1.00 88.25 94 ARG A CA 1
ATOM 721 C C . ARG A 1 94 ? 5.658 -4.771 -3.016 1.00 88.25 94 ARG A C 1
ATOM 723 O O . ARG A 1 94 ? 5.149 -3.815 -2.446 1.00 88.25 94 ARG A O 1
ATOM 730 N N . ALA A 1 95 ? 4.990 -5.908 -3.225 1.00 88.25 95 ALA A N 1
ATOM 731 C CA . ALA A 1 95 ? 3.580 -6.074 -2.867 1.00 88.25 95 ALA A CA 1
ATOM 732 C C . ALA A 1 95 ? 3.391 -6.134 -1.346 1.00 88.25 95 ALA A C 1
ATOM 734 O O . ALA A 1 95 ? 2.487 -5.493 -0.809 1.00 88.25 95 ALA A O 1
ATOM 735 N N . VAL A 1 96 ? 4.282 -6.855 -0.659 1.00 89.69 96 VAL A N 1
ATOM 736 C CA . VAL A 1 96 ? 4.313 -6.903 0.807 1.00 89.69 96 VAL A CA 1
ATOM 737 C C . VAL A 1 96 ? 4.577 -5.507 1.369 1.00 89.69 96 VAL A C 1
ATOM 739 O O . VAL A 1 96 ? 3.812 -5.038 2.204 1.00 89.69 96 VAL A O 1
ATOM 742 N N . SER A 1 97 ? 5.595 -4.797 0.875 1.00 91.12 97 SER A N 1
ATOM 743 C CA . SER A 1 97 ? 5.929 -3.439 1.318 1.00 91.12 97 SER A CA 1
ATOM 744 C C . SER A 1 97 ? 4.774 -2.458 1.116 1.00 91.12 97 SER A C 1
ATOM 746 O O . SER A 1 97 ? 4.463 -1.709 2.037 1.00 91.12 97 SER A O 1
ATOM 748 N N . THR A 1 98 ? 4.094 -2.483 -0.035 1.00 92.94 98 THR A N 1
ATOM 749 C CA . THR A 1 98 ? 2.904 -1.650 -0.272 1.00 92.94 98 THR A CA 1
ATOM 750 C C . THR A 1 98 ? 1.805 -1.936 0.750 1.00 92.94 98 THR A C 1
ATOM 752 O O . THR A 1 98 ? 1.282 -0.998 1.349 1.00 92.94 98 THR A O 1
ATOM 755 N N . GLY A 1 99 ? 1.480 -3.213 0.985 1.00 91.00 99 GLY A N 1
ATOM 756 C CA . GLY A 1 99 ? 0.466 -3.605 1.968 1.00 91.00 99 GLY A CA 1
ATOM 757 C C . GLY A 1 99 ? 0.832 -3.173 3.389 1.00 91.00 99 GLY A C 1
ATOM 758 O O . GLY A 1 99 ? 0.009 -2.576 4.080 1.00 91.00 99 GLY A O 1
ATOM 759 N N . MET A 1 100 ? 2.085 -3.396 3.790 1.00 91.25 100 MET A N 1
ATOM 760 C CA . MET A 1 100 ? 2.601 -3.004 5.104 1.00 91.25 100 MET A CA 1
ATOM 761 C C . MET A 1 100 ? 2.562 -1.488 5.314 1.00 91.25 100 MET A C 1
ATOM 763 O O . MET A 1 100 ? 2.171 -1.044 6.386 1.00 91.25 100 MET A O 1
ATOM 767 N N . ILE A 1 101 ? 2.932 -0.683 4.310 1.00 92.31 101 ILE A N 1
ATOM 768 C CA . ILE A 1 101 ? 2.903 0.784 4.418 1.00 92.31 101 ILE A CA 1
ATOM 769 C C . ILE A 1 101 ? 1.456 1.283 4.473 1.00 92.31 101 ILE A C 1
ATOM 771 O O . ILE A 1 101 ? 1.089 2.004 5.403 1.00 92.31 101 ILE A O 1
ATOM 775 N N . ALA A 1 102 ? 0.629 0.880 3.504 1.00 92.81 102 ALA A N 1
ATOM 776 C CA . ALA A 1 102 ? -0.739 1.371 3.358 1.00 92.81 102 ALA A CA 1
ATOM 777 C C . ALA A 1 102 ? -1.648 0.996 4.538 1.00 92.81 102 ALA A C 1
ATOM 779 O O . ALA A 1 102 ? -2.562 1.746 4.868 1.00 92.81 102 ALA A O 1
ATOM 780 N N . LEU A 1 103 ? -1.400 -0.153 5.174 1.00 91.00 103 LEU A N 1
ATOM 781 C CA . LEU A 1 103 ? -2.218 -0.687 6.268 1.00 91.00 103 LEU A CA 1
ATOM 782 C C . LEU A 1 103 ? -1.475 -0.689 7.611 1.00 91.00 103 LEU A C 1
ATOM 784 O O . LEU A 1 103 ? -1.930 -1.308 8.573 1.00 91.00 103 LEU A O 1
ATOM 788 N N . SER A 1 104 ? -0.354 0.030 7.697 1.00 90.69 104 SER A N 1
ATOM 789 C CA . SER A 1 104 ? 0.474 0.139 8.906 1.00 90.69 104 SER A CA 1
ATOM 790 C C . SER A 1 104 ? -0.333 0.554 10.138 1.00 90.69 104 SER A C 1
ATOM 792 O O . SER A 1 104 ? -0.195 -0.068 11.188 1.00 90.69 104 SER A O 1
ATOM 794 N N . ALA A 1 105 ? -1.239 1.530 10.006 1.00 86.81 105 ALA A N 1
ATOM 795 C CA . ALA A 1 105 ? -2.095 1.984 11.105 1.00 86.81 105 ALA A CA 1
ATOM 796 C C . ALA A 1 105 ? -2.964 0.864 11.695 1.00 86.81 105 ALA A C 1
ATOM 798 O O . ALA A 1 105 ? -3.200 0.837 12.900 1.00 86.81 105 ALA A O 1
ATOM 799 N N . ARG A 1 106 ? -3.410 -0.084 10.866 1.00 86.19 106 ARG A N 1
ATOM 800 C CA . ARG A 1 106 ? -4.169 -1.252 11.316 1.00 86.19 106 ARG A CA 1
ATOM 801 C C . ARG A 1 106 ? -3.263 -2.309 11.943 1.00 86.19 106 ARG A C 1
ATOM 803 O O . ARG A 1 106 ? -3.612 -2.880 12.970 1.00 86.19 106 ARG A O 1
ATOM 810 N N . LEU A 1 107 ? -2.116 -2.580 11.323 1.00 84.06 107 LEU A N 1
ATOM 811 C CA . LEU A 1 107 ? -1.173 -3.600 11.792 1.00 84.06 107 LEU A CA 1
ATOM 812 C C . LEU A 1 107 ? -0.608 -3.259 13.174 1.00 84.06 107 LEU A C 1
ATOM 814 O O . LEU A 1 107 ? -0.580 -4.123 14.044 1.00 84.06 107 LEU A O 1
ATOM 818 N N . LEU A 1 108 ? -0.255 -1.992 13.396 1.00 83.00 108 LEU A N 1
ATOM 819 C CA . LEU A 1 108 ? 0.263 -1.510 14.679 1.00 83.00 108 LEU A CA 1
ATOM 820 C C . LEU A 1 108 ? -0.790 -1.558 15.799 1.00 83.00 108 LEU A C 1
ATOM 822 O O . LEU A 1 108 ? -0.443 -1.788 16.949 1.00 83.00 108 LEU A O 1
ATOM 826 N N . ARG A 1 109 ? -2.083 -1.401 15.481 1.00 73.25 109 ARG A N 1
ATOM 827 C CA . ARG A 1 109 ? -3.174 -1.571 16.464 1.00 73.25 109 ARG A CA 1
ATOM 828 C C . ARG A 1 109 ? -3.370 -3.031 16.878 1.00 73.25 109 ARG A C 1
ATOM 830 O O . ARG A 1 109 ? -3.801 -3.299 17.994 1.00 73.25 109 ARG A O 1
ATOM 837 N N . GLY A 1 110 ? -3.090 -3.971 15.975 1.00 59.41 110 GLY A N 1
ATOM 838 C CA . GLY A 1 110 ? -3.263 -5.404 16.217 1.00 59.41 110 GLY A CA 1
ATOM 839 C C . GLY A 1 110 ? -2.230 -6.010 17.169 1.00 59.41 110 GLY A C 1
ATOM 840 O O . GLY A 1 110 ? -2.508 -7.050 17.754 1.00 59.41 110 GLY A O 1
ATOM 841 N N . GLU A 1 111 ? -1.072 -5.370 17.351 1.00 54.19 111 GLU A N 1
ATOM 842 C CA . GLU A 1 111 ? -0.013 -5.843 18.258 1.00 54.19 111 GLU A CA 1
ATOM 843 C C . GLU A 1 111 ? -0.385 -5.661 19.744 1.00 54.19 111 GLU A C 1
ATOM 845 O O . GLU A 1 111 ? 0.064 -6.428 20.593 1.00 54.19 111 GLU A O 1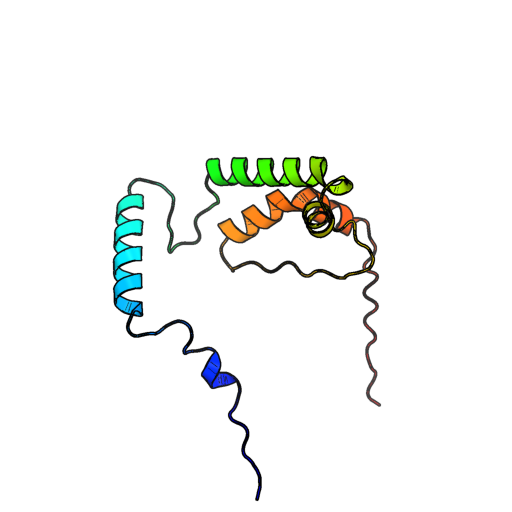
ATOM 850 N N . GLU A 1 112 ? -1.268 -4.705 20.059 1.00 44.16 112 GLU A N 1
ATOM 851 C CA . GLU A 1 112 ? -1.786 -4.474 21.417 1.00 44.16 112 GLU A CA 1
ATOM 852 C C . GLU A 1 112 ? -3.042 -5.301 21.748 1.00 44.16 112 GLU A C 1
ATOM 854 O O . GLU A 1 112 ? -3.455 -5.371 22.907 1.00 44.16 112 GLU A O 1
ATOM 859 N N . ALA A 1 113 ? -3.652 -5.964 20.760 1.00 44.69 113 ALA A N 1
ATOM 860 C CA . ALA A 1 113 ? -4.760 -6.878 20.999 1.00 44.69 113 ALA A CA 1
ATOM 861 C C . ALA A 1 113 ? -4.190 -8.270 21.325 1.00 44.69 113 ALA A C 1
ATOM 863 O O . ALA A 1 113 ? -3.655 -8.926 20.425 1.00 44.69 113 ALA A O 1
ATOM 864 N N . PRO A 1 114 ? -4.296 -8.770 22.576 1.00 43.28 114 PRO A N 1
ATOM 865 C CA . PRO A 1 114 ? -3.917 -10.144 22.865 1.00 43.28 114 PRO A CA 1
ATOM 866 C C . PRO A 1 114 ? -4.705 -11.030 21.914 1.00 43.28 114 PRO A C 1
ATOM 868 O O . PRO A 1 114 ? -5.914 -10.856 21.753 1.00 43.28 114 PRO A O 1
ATOM 871 N N . SER A 1 115 ? -3.999 -11.933 21.242 1.00 47.53 115 SER A N 1
ATOM 872 C CA . SER A 1 115 ? -4.555 -12.862 20.273 1.00 47.53 115 SER A CA 1
ATOM 873 C C . SER A 1 115 ? -5.744 -13.606 20.888 1.00 47.53 115 SER A C 1
ATOM 875 O O . SER A 1 115 ? -5.590 -14.655 21.502 1.00 47.53 115 SER A O 1
ATOM 877 N N . ALA A 1 116 ? -6.957 -13.088 20.692 1.00 46.38 116 ALA A N 1
ATOM 878 C CA . ALA A 1 116 ? -8.216 -13.729 21.064 1.00 46.38 116 ALA A CA 1
ATOM 879 C C . ALA A 1 116 ? -8.569 -14.873 20.090 1.00 46.38 116 ALA A C 1
ATOM 881 O O . ALA A 1 116 ? -9.724 -15.264 19.944 1.00 46.38 116 ALA A O 1
ATOM 882 N N . GLY A 1 117 ? -7.559 -15.425 19.413 1.00 44.50 117 GLY A N 1
ATOM 883 C CA . GLY A 1 117 ? -7.623 -16.688 18.702 1.00 44.50 117 GLY A CA 1
ATOM 884 C C . GLY A 1 117 ? -7.384 -17.814 19.693 1.00 44.50 117 GLY A C 1
ATOM 885 O O . GLY A 1 117 ? -6.297 -18.382 19.750 1.00 44.50 117 GLY A O 1
ATOM 886 N N . GLY A 1 118 ? -8.406 -18.128 20.489 1.00 39.78 118 GLY A N 1
ATOM 887 C CA . GLY A 1 118 ? -8.460 -19.395 21.197 1.00 39.78 118 GLY A CA 1
ATOM 888 C C . GLY A 1 118 ? -8.378 -20.522 20.174 1.00 39.78 118 GLY A C 1
ATOM 889 O O . GLY A 1 118 ? -9.350 -20.809 19.476 1.00 39.78 118 GLY A O 1
ATOM 890 N N . HIS A 1 119 ? -7.217 -21.166 20.075 1.00 43.12 119 HIS A N 1
ATOM 891 C CA . HIS A 1 119 ? -7.116 -22.475 19.455 1.00 43.12 119 HIS A CA 1
ATOM 892 C C . HIS A 1 119 ? -7.981 -23.434 20.275 1.00 43.12 119 HIS A C 1
ATOM 894 O O . HIS A 1 119 ? -7.547 -23.980 21.288 1.00 43.12 119 HIS A O 1
ATOM 900 N N . ARG A 1 120 ? -9.226 -23.643 19.838 1.00 43.66 120 ARG A N 1
ATOM 901 C CA . ARG A 1 120 ? -10.012 -24.809 20.227 1.00 43.66 120 ARG A CA 1
ATOM 902 C C . ARG A 1 120 ? -9.326 -26.008 19.577 1.00 43.66 120 ARG A C 1
ATOM 904 O O . ARG A 1 120 ? -9.629 -26.371 18.447 1.00 43.66 120 ARG A O 1
ATOM 911 N N . GLN A 1 121 ? -8.318 -26.549 20.257 1.00 44.19 121 GLN A N 1
ATOM 912 C CA . GLN A 1 121 ? -7.812 -27.880 19.965 1.00 44.19 121 GLN A CA 1
ATOM 913 C C . GLN A 1 121 ? -8.974 -28.836 20.229 1.00 44.19 121 GLN A C 1
ATOM 915 O O . GLN A 1 121 ? -9.314 -29.112 21.379 1.00 44.19 121 GLN A O 1
ATOM 920 N N . GLU A 1 122 ? -9.636 -29.283 19.166 1.00 46.16 122 GLU A N 1
ATOM 921 C CA . GLU A 1 122 ? -10.481 -30.465 19.240 1.00 46.16 122 GLU A CA 1
ATOM 922 C C . GLU A 1 122 ? -9.563 -31.643 19.581 1.00 46.16 122 GLU A C 1
ATOM 924 O O . GLU A 1 122 ? -8.831 -32.159 18.738 1.00 46.16 122 GLU A O 1
ATOM 929 N N . GLN A 1 123 ? -9.542 -32.007 20.865 1.00 43.00 123 GLN A N 1
ATOM 930 C CA . GLN A 1 123 ? -9.032 -33.292 21.316 1.00 43.00 123 GLN A CA 1
ATOM 931 C C . GLN A 1 123 ? -9.950 -34.366 20.735 1.00 43.00 123 GLN A C 1
ATOM 933 O O . GLN A 1 123 ? -11.064 -34.575 21.213 1.00 43.00 123 GLN A O 1
ATOM 938 N N . ILE A 1 124 ? -9.483 -35.011 19.672 1.00 48.03 124 ILE A N 1
ATOM 939 C CA . ILE A 1 124 ? -10.045 -36.270 19.198 1.00 48.03 124 ILE A CA 1
ATOM 940 C C . ILE A 1 124 ? -9.557 -37.334 20.187 1.00 48.03 124 ILE A C 1
ATOM 942 O O . ILE A 1 124 ? -8.353 -37.581 20.279 1.00 48.03 124 ILE A O 1
ATOM 946 N N . TYR A 1 125 ? -10.495 -37.855 20.980 1.00 52.34 125 TYR A N 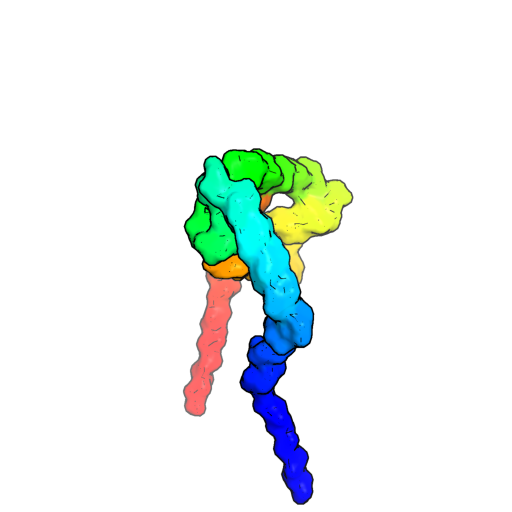1
ATOM 947 C CA . TYR A 1 125 ? -10.325 -39.038 21.830 1.00 52.34 125 TYR A CA 1
ATOM 948 C C . TYR A 1 125 ? -10.120 -40.297 20.985 1.00 52.34 125 TYR A C 1
ATOM 950 O O . TYR A 1 125 ? -10.779 -40.400 19.924 1.00 52.34 125 TYR A O 1
#

Secondary structure (DSSP, 8-state):
----PPPGGGSTTTTT-STTHHHHHHHHHHHHHHHTTSS--SSS-PPPPHHHHHHHHHHHHHHHHHTTT-HHHHHHHT--TT--------S-HHHHHHHHHHTHHHHHHHTSS------------

Foldseek 3Di:
DDDDDDDPPVVVPPVQDDPCNVVVVVVLVVVQVVCVVPQDGPPDLGAADPVLLVVLQVLQVVLVVCLVPDPVSVVLQVVDPVDDDDDDFDPRNNGVVSSCSNSVNNVVVVVPDDPPPPPPPPPDD

pLDDT: mean 72.31, std 17.98, range [37.78, 95.38]

Sequence (125 aa):
MESVQPSAVTVLSLLGFGPSFPVRLVKCSVKEAELLPTADSLYWDSPISPDGIQQSLRLLSWIEENKNSNKYARLLAGDDQEHTSVMASSNLRRAVSTGMIALSARLLRGEEAPSAGGHRQEQIY

Radius of gyration: 21.11 Å; chains: 1; bounding box: 40×57×49 Å